Protein AF-Q2B737-F1 (afdb_monomer_lite)

pLDDT: mean 91.36, std 8.09, range [64.75, 97.94]

Secondary structure (DSSP, 8-state):
----------TTSHHHHHHHT-HHHHHHHHHHHHHHHHHHH---SS---------SSHHHHHHHHHHHHHTT--------

Sequence (80 aa):
MTAILIECGFMTNKTECRLLQSKEYQQLCGETIGMALLSFYKPAGGLYKVQAGAFSQLTNAQSLAGKLRENGVPAYITYS

Structure (mmCIF, N/CA/C/O backbone):
data_AF-Q2B737-F1
#
_entry.id   AF-Q2B737-F1
#
loop_
_atom_site.group_PDB
_atom_site.id
_atom_site.type_symbol
_atom_site.label_atom_id
_atom_site.label_alt_id
_atom_site.label_comp_id
_atom_site.label_asym_id
_atom_site.label_entity_id
_atom_site.label_seq_id
_atom_site.pdbx_PDB_ins_code
_atom_site.Cartn_x
_atom_site.Cartn_y
_atom_site.Cartn_z
_atom_site.occupancy
_atom_site.B_iso_or_equiv
_atom_site.auth_seq_id
_atom_site.auth_comp_id
_atom_site.auth_asym_id
_atom_site.auth_atom_id
_atom_site.pdbx_PDB_model_num
ATOM 1 N N . MET A 1 1 ? 16.308 -11.309 1.959 1.00 72.25 1 MET A N 1
ATOM 2 C CA . MET A 1 1 ? 15.143 -10.445 1.674 1.00 72.25 1 MET A CA 1
ATOM 3 C C . MET A 1 1 ? 14.534 -10.067 3.015 1.00 72.25 1 MET A C 1
ATOM 5 O O . MET A 1 1 ? 14.341 -10.967 3.822 1.00 72.25 1 MET A O 1
ATOM 9 N N . THR A 1 2 ? 14.345 -8.778 3.300 1.00 88.00 2 THR A N 1
ATOM 10 C CA . THR A 1 2 ? 13.822 -8.305 4.597 1.00 88.00 2 THR A CA 1
ATOM 11 C C . THR A 1 2 ? 12.298 -8.339 4.575 1.00 88.00 2 THR A C 1
ATOM 13 O O . THR A 1 2 ? 11.703 -7.857 3.614 1.00 88.00 2 THR A O 1
ATOM 16 N N . ALA A 1 3 ? 11.671 -8.893 5.612 1.00 90.12 3 ALA A N 1
ATOM 17 C CA . ALA A 1 3 ? 10.219 -8.978 5.735 1.00 90.12 3 ALA A CA 1
ATOM 18 C C . ALA A 1 3 ? 9.780 -8.533 7.133 1.00 90.12 3 ALA A C 1
ATOM 20 O O . ALA A 1 3 ? 10.450 -8.836 8.118 1.00 90.12 3 ALA A O 1
ATOM 21 N N . ILE A 1 4 ? 8.655 -7.822 7.198 1.00 91.38 4 ILE A N 1
ATOM 22 C CA . ILE A 1 4 ? 8.004 -7.392 8.437 1.00 91.38 4 ILE A CA 1
ATOM 23 C C . ILE A 1 4 ? 6.493 -7.585 8.294 1.00 91.38 4 ILE A C 1
ATOM 25 O O . ILE A 1 4 ? 5.955 -7.463 7.193 1.00 91.38 4 ILE A O 1
ATOM 29 N N . LEU A 1 5 ? 5.820 -7.875 9.404 1.00 94.56 5 LEU A N 1
ATOM 30 C CA . LEU A 1 5 ? 4.364 -7.895 9.506 1.00 94.56 5 LEU A CA 1
ATOM 31 C C . LEU A 1 5 ? 3.949 -6.719 10.391 1.00 94.56 5 LEU A C 1
ATOM 33 O O . LEU A 1 5 ? 4.504 -6.540 11.472 1.00 94.56 5 LEU A O 1
ATOM 37 N N . ILE A 1 6 ? 3.009 -5.904 9.910 1.00 93.19 6 ILE A N 1
ATOM 38 C CA . ILE A 1 6 ? 2.488 -4.745 10.639 1.00 93.19 6 ILE A CA 1
ATOM 39 C C . ILE A 1 6 ? 0.995 -4.960 10.857 1.00 93.19 6 ILE A C 1
ATOM 41 O O . ILE A 1 6 ? 0.225 -5.013 9.899 1.00 93.19 6 ILE A O 1
ATOM 45 N N . GLU A 1 7 ? 0.592 -5.047 12.120 1.00 95.50 7 GLU A N 1
ATOM 46 C CA . GLU A 1 7 ? -0.813 -5.039 12.519 1.00 95.50 7 GLU A CA 1
ATOM 47 C C . GLU A 1 7 ? -1.215 -3.600 12.848 1.00 95.50 7 GLU A C 1
ATOM 49 O O . GLU A 1 7 ? -0.738 -3.015 13.816 1.00 95.50 7 GLU A O 1
ATOM 54 N N . CYS A 1 8 ? -2.083 -3.001 12.028 1.00 94.81 8 CYS A N 1
ATOM 55 C CA . CYS A 1 8 ? -2.627 -1.663 12.299 1.00 94.81 8 CYS A CA 1
ATOM 56 C C . CYS A 1 8 ? -3.742 -1.677 13.363 1.00 94.81 8 CYS A C 1
ATOM 58 O O . CYS A 1 8 ? -4.237 -0.623 13.736 1.00 94.81 8 CYS A O 1
ATOM 60 N N . GLY A 1 9 ? -4.164 -2.856 13.824 1.00 96.00 9 GLY A N 1
ATOM 61 C CA . GLY A 1 9 ? -5.181 -3.048 14.855 1.00 96.00 9 GLY A CA 1
ATOM 62 C C . GLY A 1 9 ? -5.889 -4.397 14.724 1.00 96.00 9 GLY A C 1
ATOM 63 O O . GLY A 1 9 ? -5.675 -5.142 13.763 1.00 96.00 9 GLY A O 1
ATOM 64 N N . PHE A 1 10 ? -6.782 -4.687 15.666 1.00 96.94 10 PHE A N 1
ATOM 65 C CA . PHE A 1 10 ? -7.538 -5.931 15.763 1.00 96.94 10 PHE A CA 1
ATOM 66 C C . PHE A 1 10 ? -9.015 -5.727 15.421 1.00 96.94 10 PHE A C 1
ATOM 68 O O . PHE A 1 10 ? -9.761 -5.059 16.135 1.00 96.94 10 PHE A O 1
ATOM 75 N N . MET A 1 11 ? -9.490 -6.409 14.377 1.00 95.31 11 MET A N 1
ATOM 76 C CA . MET A 1 11 ? -10.913 -6.393 13.999 1.00 95.31 11 MET A CA 1
ATOM 77 C C . MET A 1 11 ? -11.832 -7.043 15.047 1.00 95.31 11 MET A C 1
ATOM 79 O O . MET A 1 11 ? -13.032 -6.782 15.064 1.00 95.31 11 MET A O 1
ATOM 83 N N . THR A 1 12 ? -11.288 -7.878 15.936 1.00 97.62 12 THR A N 1
ATOM 84 C CA . THR A 1 12 ? -12.030 -8.492 17.050 1.00 97.62 12 THR A CA 1
ATOM 85 C C . THR A 1 12 ? -12.252 -7.527 18.216 1.00 97.62 12 THR A C 1
ATOM 87 O O . THR A 1 12 ? -13.172 -7.726 19.013 1.00 97.62 12 THR A O 1
ATOM 90 N N . ASN A 1 13 ? -11.463 -6.453 18.310 1.00 97.94 13 ASN A N 1
ATOM 91 C CA . ASN A 1 13 ? -11.683 -5.376 19.263 1.00 97.94 13 ASN A CA 1
ATOM 92 C C . ASN A 1 13 ? -12.684 -4.377 18.664 1.00 97.94 13 ASN A C 1
ATOM 94 O O . ASN A 1 13 ? -12.434 -3.777 17.625 1.00 97.94 13 ASN A O 1
ATOM 98 N N . LYS A 1 14 ? -13.829 -4.161 19.323 1.00 97.38 14 LYS A N 1
ATOM 99 C CA . LYS A 1 14 ? -14.900 -3.289 18.798 1.00 97.38 14 LYS A CA 1
ATOM 100 C C . LYS A 1 14 ? -14.461 -1.832 18.604 1.00 97.38 14 LYS A C 1
ATOM 102 O O . LYS A 1 14 ? -14.954 -1.171 17.691 1.00 97.38 14 LYS A O 1
ATOM 107 N N . THR A 1 15 ? -13.573 -1.333 19.459 1.00 97.06 15 THR A N 1
ATOM 108 C CA . THR A 1 15 ? -13.051 0.037 19.381 1.00 97.06 15 THR A CA 1
ATOM 109 C C . THR A 1 15 ? -12.104 0.173 18.195 1.00 97.06 15 THR A C 1
ATOM 111 O O . THR A 1 15 ? -12.271 1.075 17.377 1.00 97.06 15 THR A O 1
ATOM 114 N N . GLU A 1 16 ? -11.162 -0.758 18.055 1.00 97.12 16 GLU A N 1
ATOM 115 C CA . GLU A 1 16 ? -10.197 -0.746 16.951 1.00 97.12 16 GLU A CA 1
ATOM 116 C C . GLU A 1 16 ? -10.854 -1.082 15.615 1.00 97.12 16 GLU A C 1
ATOM 118 O O . GLU A 1 16 ? -10.539 -0.453 14.617 1.00 97.12 16 GLU A O 1
ATOM 123 N N . CYS A 1 17 ? -11.835 -1.984 15.579 1.00 96.12 17 CYS A N 1
ATOM 124 C CA . CYS A 1 17 ? -12.610 -2.283 14.377 1.00 96.12 17 CYS A CA 1
ATOM 125 C C . CYS A 1 17 ? -13.278 -1.021 13.808 1.00 96.12 17 CYS A C 1
ATOM 127 O O . CYS A 1 17 ? -13.223 -0.780 12.604 1.00 96.12 17 CYS A O 1
ATOM 129 N N . ARG A 1 18 ? -13.848 -0.168 14.673 1.00 97.00 18 ARG A N 1
ATOM 130 C CA . ARG A 1 18 ? -14.420 1.119 14.250 1.00 97.00 18 ARG A CA 1
ATOM 131 C C . ARG A 1 18 ? -13.351 2.067 13.712 1.00 97.00 18 ARG A C 1
ATOM 133 O O . ARG A 1 18 ? -13.604 2.768 12.738 1.00 97.00 18 ARG A O 1
ATOM 140 N N . LEU A 1 19 ? -12.179 2.081 14.339 1.00 96.62 19 LEU A N 1
ATOM 141 C CA . LEU A 1 19 ? -11.050 2.893 13.902 1.00 96.62 19 LEU A CA 1
ATOM 142 C C . LEU A 1 19 ? -10.512 2.415 12.541 1.00 96.62 19 LEU A C 1
ATOM 144 O O . LEU A 1 19 ? -10.369 3.215 11.630 1.00 96.62 19 LEU A O 1
ATOM 148 N N . LEU A 1 20 ? -10.329 1.108 12.352 1.00 96.94 20 LEU A N 1
ATOM 149 C CA . LEU A 1 20 ? -9.883 0.482 11.101 1.00 96.94 20 LEU A CA 1
ATOM 150 C C . LEU A 1 20 ? -10.849 0.704 9.930 1.00 96.94 20 LEU A C 1
ATOM 152 O O . LEU A 1 20 ? -10.439 0.638 8.772 1.00 96.94 20 LEU A O 1
ATOM 156 N N . GLN A 1 21 ? -12.127 0.955 10.213 1.00 95.88 21 GLN A N 1
ATOM 157 C CA . GLN A 1 21 ? -13.135 1.283 9.204 1.00 95.88 21 GLN A CA 1
ATOM 158 C C . GLN A 1 21 ? -13.145 2.769 8.814 1.00 95.88 21 GLN A C 1
ATOM 160 O O . GLN A 1 21 ? -13.772 3.109 7.808 1.00 95.88 21 GLN A O 1
ATOM 165 N N . SER A 1 22 ? -12.482 3.655 9.568 1.00 97.44 22 SER A N 1
ATOM 166 C CA . SER A 1 22 ? -12.441 5.079 9.231 1.00 97.44 22 SER A CA 1
ATOM 167 C C . SER A 1 22 ? -11.426 5.360 8.124 1.00 97.44 22 SER A C 1
ATOM 169 O O . SER A 1 22 ? -10.333 4.786 8.081 1.00 97.44 22 SER A O 1
ATOM 171 N N . LYS A 1 23 ? -11.785 6.263 7.205 1.00 97.56 23 LYS A N 1
ATOM 172 C CA . LYS A 1 23 ? -10.905 6.636 6.089 1.00 97.56 23 LYS A CA 1
ATOM 173 C C . LYS A 1 23 ? -9.668 7.368 6.587 1.00 97.56 23 LYS A C 1
ATOM 175 O O . LYS A 1 23 ? -8.576 7.140 6.079 1.00 97.56 23 LYS A O 1
ATOM 180 N N . GLU A 1 24 ? -9.846 8.206 7.599 1.00 97.44 24 GLU A N 1
ATOM 181 C CA . GLU A 1 24 ? -8.791 9.015 8.199 1.00 97.44 24 GLU A CA 1
ATOM 182 C C . GLU A 1 24 ? -7.709 8.117 8.809 1.00 97.44 24 GLU A C 1
ATOM 184 O O . GLU A 1 24 ? -6.519 8.350 8.610 1.00 97.44 24 GLU A O 1
ATOM 189 N N . TYR A 1 25 ? -8.105 7.042 9.500 1.00 97.38 25 TYR A N 1
ATOM 190 C CA . TYR A 1 25 ? -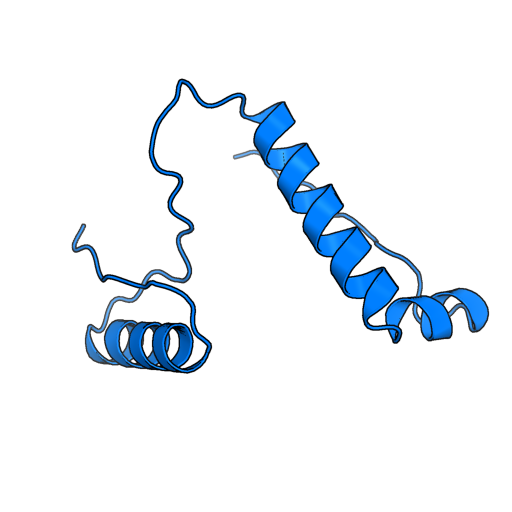7.144 6.113 10.088 1.00 97.38 25 TYR A CA 1
ATOM 191 C C . TYR A 1 25 ? -6.451 5.248 9.035 1.00 97.38 25 TYR A C 1
ATOM 193 O O . TYR A 1 25 ? -5.241 5.048 9.105 1.00 97.38 25 TYR A O 1
ATOM 201 N N . GLN A 1 26 ? -7.184 4.784 8.020 1.00 96.69 26 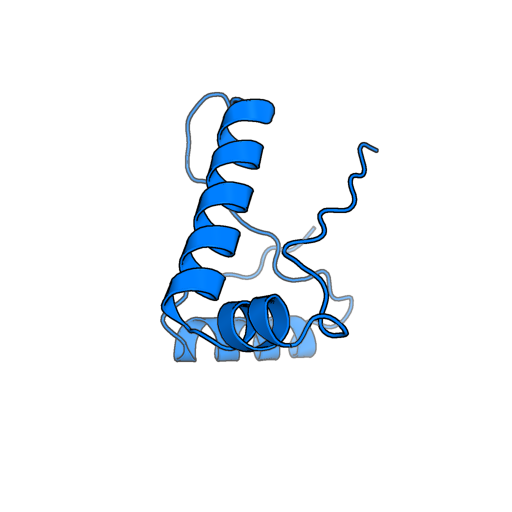GLN A N 1
ATOM 202 C CA . GLN A 1 26 ? -6.592 4.043 6.902 1.00 96.69 26 GLN A CA 1
ATOM 203 C C . GLN A 1 26 ? -5.528 4.873 6.170 1.00 96.69 26 GLN A C 1
ATOM 205 O O . GLN A 1 26 ? -4.451 4.357 5.859 1.00 96.69 26 GLN A O 1
ATOM 210 N N . GLN A 1 27 ? -5.807 6.159 5.934 1.00 96.25 27 GLN A N 1
ATOM 211 C CA . GLN A 1 27 ? -4.850 7.097 5.346 1.00 96.25 27 GLN A CA 1
ATOM 212 C C . GLN A 1 27 ? -3.630 7.279 6.250 1.00 96.25 27 GLN A C 1
ATOM 214 O O . GLN A 1 27 ? -2.507 7.096 5.785 1.00 96.25 27 GLN A O 1
ATOM 219 N N . LEU A 1 28 ? -3.842 7.522 7.547 1.00 97.06 28 LEU A N 1
ATOM 220 C CA . LEU A 1 28 ? -2.764 7.670 8.524 1.00 97.06 28 LEU A CA 1
ATOM 221 C C . LEU A 1 28 ? -1.838 6.443 8.565 1.00 97.06 28 LEU A C 1
ATOM 223 O O . LEU A 1 28 ? -0.612 6.588 8.550 1.00 97.06 28 LEU A O 1
ATOM 227 N N . CYS A 1 29 ? -2.402 5.232 8.595 1.00 96.88 29 CYS A N 1
ATOM 228 C CA . CYS A 1 29 ? -1.627 3.993 8.552 1.00 96.88 29 CYS A CA 1
ATOM 229 C C . CYS A 1 29 ? -0.812 3.886 7.258 1.00 96.88 29 CYS A C 1
ATOM 231 O O . CYS A 1 29 ? 0.389 3.613 7.314 1.00 96.88 29 CYS A O 1
ATOM 233 N N . GLY A 1 30 ? -1.439 4.130 6.103 1.00 94.69 30 GLY A N 1
ATOM 234 C CA . GLY A 1 30 ? -0.767 4.076 4.804 1.00 94.69 30 GLY A CA 1
ATOM 235 C C . GLY A 1 30 ? 0.387 5.075 4.692 1.00 94.69 30 GLY A C 1
ATOM 236 O O . GLY A 1 30 ? 1.494 4.699 4.300 1.00 94.69 30 GLY A O 1
ATOM 237 N N . GLU A 1 31 ? 0.156 6.323 5.098 1.00 94.94 31 GLU A N 1
ATOM 238 C CA . GLU A 1 31 ? 1.172 7.379 5.104 1.00 94.94 31 GLU A CA 1
ATOM 239 C C . GLU A 1 31 ? 2.343 7.021 6.018 1.00 94.94 31 GLU A C 1
ATOM 241 O O . GLU A 1 31 ? 3.501 7.093 5.603 1.00 94.94 31 GLU A O 1
ATOM 246 N N . THR A 1 32 ? 2.059 6.564 7.238 1.00 95.56 32 THR A N 1
ATOM 247 C CA . THR A 1 32 ? 3.099 6.245 8.225 1.00 95.56 32 THR A CA 1
ATOM 248 C C . THR A 1 32 ? 3.956 5.062 7.776 1.00 95.56 32 THR A C 1
ATOM 250 O O . THR A 1 32 ? 5.183 5.117 7.886 1.00 95.56 32 THR A O 1
ATOM 253 N N . ILE A 1 33 ? 3.342 4.016 7.210 1.00 94.94 33 ILE A N 1
ATOM 254 C CA . ILE A 1 33 ? 4.069 2.871 6.640 1.00 94.94 33 ILE A CA 1
ATOM 255 C C . ILE A 1 33 ? 4.967 3.337 5.487 1.00 94.94 33 ILE A C 1
ATOM 257 O O . ILE A 1 33 ? 6.146 2.977 5.440 1.00 94.94 33 ILE A O 1
ATOM 261 N N . GLY A 1 34 ? 4.444 4.174 4.587 1.00 90.00 34 GLY A N 1
ATOM 262 C CA . GLY A 1 34 ? 5.216 4.733 3.477 1.00 90.00 34 GLY A CA 1
ATOM 263 C C . GLY A 1 34 ? 6.423 5.543 3.954 1.00 90.00 34 GLY A C 1
ATOM 264 O O . GLY A 1 34 ? 7.548 5.304 3.510 1.00 90.00 34 GLY A O 1
ATOM 265 N N . MET A 1 35 ? 6.217 6.446 4.914 1.00 90.06 35 MET A N 1
ATOM 266 C CA . MET A 1 35 ? 7.285 7.268 5.492 1.00 90.06 35 MET A CA 1
ATOM 267 C C . MET A 1 35 ? 8.340 6.426 6.216 1.00 90.06 35 MET A C 1
ATOM 269 O O . MET A 1 35 ? 9.537 6.682 6.067 1.00 90.06 35 MET A O 1
ATOM 273 N N . ALA A 1 36 ? 7.928 5.397 6.961 1.00 91.25 36 ALA A N 1
ATOM 274 C CA . ALA A 1 36 ? 8.849 4.500 7.654 1.00 91.25 36 ALA A CA 1
ATOM 275 C C . ALA A 1 36 ? 9.754 3.743 6.669 1.00 91.25 36 ALA A C 1
ATOM 277 O O . ALA A 1 36 ? 10.966 3.668 6.877 1.00 91.25 36 ALA A O 1
ATOM 278 N N . LEU A 1 37 ? 9.192 3.242 5.563 1.00 88.44 37 LEU A N 1
ATOM 279 C CA . LEU A 1 37 ? 9.959 2.570 4.510 1.00 88.44 37 LEU A CA 1
ATOM 280 C C . LEU A 1 37 ? 10.937 3.526 3.817 1.00 88.44 37 LEU A C 1
ATOM 282 O O . LEU A 1 37 ? 12.104 3.175 3.634 1.00 88.44 37 LEU A O 1
ATOM 286 N N . LEU A 1 38 ? 10.491 4.740 3.476 1.00 85.56 38 LEU A N 1
ATOM 287 C CA . LEU A 1 38 ? 11.354 5.770 2.886 1.00 85.56 38 LEU A CA 1
ATOM 288 C C . LEU A 1 38 ? 12.518 6.129 3.818 1.00 85.56 38 LEU A C 1
ATOM 290 O O . LEU A 1 38 ? 13.665 6.218 3.377 1.00 85.56 38 LEU A O 1
ATOM 294 N N . SER A 1 39 ? 12.234 6.288 5.111 1.00 86.94 39 SER A N 1
ATOM 295 C CA . SER A 1 39 ? 13.238 6.583 6.134 1.00 86.94 39 SER A CA 1
ATOM 296 C C . SER A 1 39 ? 14.224 5.432 6.342 1.00 86.94 39 SER A C 1
ATOM 298 O O . SER A 1 39 ? 15.414 5.676 6.528 1.00 86.94 39 SER A O 1
ATOM 300 N N . PHE A 1 40 ? 13.763 4.179 6.280 1.00 88.44 40 PHE A N 1
ATOM 301 C CA . PHE A 1 40 ? 14.619 3.005 6.454 1.00 88.44 40 PHE A CA 1
ATOM 302 C C . PHE A 1 40 ? 15.565 2.792 5.267 1.00 88.44 40 PHE A C 1
ATOM 304 O O . PHE A 1 40 ? 16.765 2.605 5.460 1.00 88.44 40 PHE A O 1
ATOM 311 N N . TYR A 1 41 ? 15.047 2.848 4.037 1.00 84.56 41 TYR A N 1
ATOM 312 C CA . TYR A 1 41 ? 15.844 2.571 2.837 1.00 84.56 41 TYR A CA 1
ATOM 313 C C . TYR A 1 41 ? 16.704 3.754 2.370 1.00 84.56 41 TYR A C 1
ATOM 315 O O . TYR A 1 41 ? 17.496 3.564 1.450 1.00 84.56 41 TYR A O 1
ATOM 323 N N . LYS A 1 42 ? 16.554 4.942 2.989 1.00 75.38 42 LYS A N 1
ATOM 324 C CA . LYS A 1 42 ? 17.285 6.202 2.709 1.00 75.38 42 LYS A CA 1
ATOM 325 C C . LYS A 1 42 ? 17.833 6.284 1.283 1.00 75.38 42 LYS A C 1
ATOM 327 O O . LYS A 1 42 ? 19.049 6.236 1.078 1.00 75.38 42 LYS A O 1
ATOM 332 N N . PRO A 1 43 ? 16.961 6.361 0.277 1.00 65.19 43 PRO A N 1
ATOM 333 C CA . PRO A 1 43 ? 17.417 6.189 -1.085 1.00 65.19 43 PRO A CA 1
ATOM 334 C C . PRO A 1 43 ? 18.199 7.429 -1.525 1.00 65.19 43 PRO A C 1
ATOM 336 O O . PRO A 1 43 ? 17.869 8.557 -1.152 1.00 65.19 43 PRO A O 1
ATOM 339 N N . ALA A 1 44 ? 19.253 7.219 -2.311 1.00 68.00 44 ALA A N 1
ATOM 340 C CA . ALA A 1 44 ? 20.206 8.248 -2.715 1.00 68.00 44 ALA A CA 1
ATOM 341 C C . ALA A 1 44 ? 19.649 9.192 -3.804 1.00 68.00 44 ALA A C 1
ATOM 343 O O . ALA A 1 44 ? 20.241 9.316 -4.866 1.00 68.00 44 ALA A O 1
ATOM 344 N N . GLY A 1 45 ? 18.510 9.846 -3.555 1.00 64.75 45 GLY A N 1
ATOM 345 C CA . GLY A 1 45 ? 17.898 10.834 -4.455 1.00 64.75 45 GLY A CA 1
ATOM 346 C C . GLY A 1 45 ? 17.362 10.270 -5.787 1.00 64.75 45 GLY A C 1
ATOM 347 O O . GLY A 1 45 ? 17.911 9.340 -6.368 1.00 64.75 45 GLY A O 1
ATOM 348 N N . GLY A 1 46 ? 16.263 10.842 -6.297 1.00 72.62 46 GLY A N 1
ATOM 349 C CA . GLY A 1 46 ? 15.686 10.493 -7.605 1.00 72.62 46 GLY A CA 1
ATOM 350 C C . GLY A 1 46 ? 14.164 10.303 -7.605 1.00 72.62 46 GLY A C 1
ATOM 351 O O . GLY A 1 46 ? 13.489 10.534 -6.605 1.00 72.62 46 GLY A O 1
ATOM 352 N N . LEU A 1 47 ? 13.621 9.889 -8.757 1.00 70.88 47 LEU A N 1
ATOM 353 C CA . LEU A 1 47 ? 12.208 9.526 -8.930 1.00 70.88 47 LEU A CA 1
ATOM 354 C C . LEU A 1 47 ? 11.939 8.129 -8.357 1.00 70.88 47 LEU A C 1
ATOM 356 O O . LEU A 1 47 ? 12.434 7.129 -8.883 1.00 70.88 47 LEU A O 1
ATOM 360 N N . TYR A 1 48 ? 11.107 8.064 -7.319 1.00 72.69 48 TYR A N 1
ATOM 361 C CA . TYR A 1 48 ? 10.629 6.809 -6.744 1.00 72.69 48 TYR A CA 1
ATOM 362 C C . TYR A 1 48 ? 9.575 6.155 -7.628 1.00 72.69 48 TYR A C 1
ATOM 364 O O . TYR A 1 48 ? 8.646 6.804 -8.105 1.00 72.69 48 TYR A O 1
ATOM 372 N N . LYS A 1 49 ? 9.724 4.849 -7.839 1.00 83.12 49 LYS A N 1
ATOM 373 C CA . LYS A 1 49 ? 8.825 4.037 -8.659 1.00 83.12 49 LYS A CA 1
ATOM 374 C C . LYS A 1 49 ? 8.345 2.871 -7.808 1.00 83.12 49 LYS A C 1
ATOM 376 O O . LYS A 1 49 ? 9.161 2.162 -7.227 1.00 83.12 49 LYS A O 1
ATOM 381 N N . VAL A 1 50 ? 7.034 2.680 -7.740 1.00 84.50 50 VAL A N 1
ATOM 382 C CA . VAL A 1 50 ? 6.427 1.530 -7.065 1.00 84.50 50 VAL A CA 1
ATOM 383 C C . VAL A 1 50 ? 6.120 0.472 -8.115 1.00 84.50 50 VAL A C 1
ATOM 385 O O . VAL A 1 50 ? 5.442 0.754 -9.104 1.00 84.50 50 VAL A O 1
ATOM 388 N N . GLN A 1 51 ? 6.605 -0.751 -7.905 1.00 90.19 51 GLN A N 1
ATOM 389 C CA . GLN A 1 51 ? 6.210 -1.882 -8.736 1.00 90.19 51 GLN A CA 1
ATOM 390 C C . GLN A 1 51 ? 4.831 -2.374 -8.285 1.00 90.19 51 GLN A C 1
ATOM 392 O O . GLN A 1 51 ? 4.700 -3.014 -7.247 1.00 90.19 51 GLN A O 1
ATOM 397 N N . ALA A 1 52 ? 3.803 -2.076 -9.078 1.00 90.94 52 ALA A N 1
ATOM 398 C CA . ALA A 1 52 ? 2.425 -2.485 -8.799 1.00 90.94 52 ALA A CA 1
ATOM 399 C C . ALA A 1 52 ? 2.086 -3.908 -9.299 1.00 90.94 52 ALA A C 1
ATOM 401 O O . ALA A 1 52 ? 0.984 -4.397 -9.070 1.00 90.94 52 ALA A O 1
ATOM 402 N N . GLY A 1 53 ? 3.012 -4.582 -9.987 1.00 91.12 53 GLY A N 1
ATOM 403 C CA . GLY A 1 53 ? 2.855 -5.964 -10.438 1.00 91.12 53 GLY A CA 1
ATOM 404 C C . GLY A 1 53 ? 4.013 -6.430 -11.320 1.00 91.12 53 GLY A C 1
ATOM 405 O O . GLY A 1 53 ? 4.794 -5.615 -11.807 1.00 91.12 53 GLY A O 1
ATOM 406 N N . ALA A 1 54 ? 4.111 -7.743 -11.521 1.00 94.06 54 ALA A N 1
ATOM 407 C CA . ALA A 1 54 ? 5.022 -8.382 -12.468 1.00 94.06 54 ALA A CA 1
ATOM 408 C C . ALA A 1 54 ? 4.235 -9.458 -13.223 1.00 94.06 54 ALA A C 1
ATOM 410 O O . ALA A 1 54 ? 3.752 -10.414 -12.618 1.00 94.06 54 ALA A O 1
ATOM 411 N N . PHE A 1 55 ? 4.049 -9.267 -14.529 1.00 94.75 55 PHE A N 1
ATOM 412 C CA . PHE A 1 55 ? 3.161 -10.097 -15.341 1.00 94.75 55 PHE A CA 1
ATOM 413 C C . PHE A 1 55 ? 3.923 -10.723 -16.502 1.00 94.75 55 PHE A C 1
ATOM 415 O O . PHE A 1 55 ? 4.668 -10.039 -17.195 1.00 94.75 55 PHE A O 1
ATOM 422 N N . SER A 1 56 ? 3.671 -12.005 -16.759 1.00 94.44 56 SER A N 1
ATOM 423 C CA . SER A 1 56 ? 4.172 -12.699 -17.951 1.00 94.44 56 SER A CA 1
ATOM 424 C C . SER A 1 56 ? 3.402 -12.335 -19.225 1.00 94.44 56 SER A C 1
ATOM 426 O O . SER A 1 56 ? 3.922 -12.485 -20.324 1.00 94.44 56 SER A O 1
ATOM 428 N N . GLN A 1 57 ? 2.162 -11.851 -19.091 1.00 95.25 57 GLN A N 1
ATOM 429 C CA . GLN A 1 57 ? 1.310 -11.442 -20.208 1.00 95.25 57 GLN A CA 1
ATOM 430 C C . GLN A 1 57 ? 1.123 -9.925 -20.213 1.00 95.25 57 GLN A C 1
ATOM 432 O O . GLN A 1 57 ? 0.682 -9.339 -19.220 1.00 95.25 57 GLN A O 1
ATOM 437 N N . LEU A 1 58 ? 1.399 -9.295 -21.358 1.00 93.69 58 LEU A N 1
ATOM 438 C CA . LEU A 1 58 ? 1.287 -7.844 -21.531 1.00 93.69 58 LEU A CA 1
ATOM 439 C C . LEU A 1 58 ? -0.136 -7.326 -21.275 1.00 93.69 58 LEU A C 1
ATOM 441 O O . LEU A 1 58 ? -0.303 -6.258 -20.692 1.00 93.69 58 LEU A O 1
ATOM 445 N N . THR A 1 59 ? -1.157 -8.092 -21.657 1.00 96.62 59 THR A N 1
ATOM 446 C CA . THR A 1 59 ? -2.576 -7.751 -21.458 1.00 96.62 59 THR A CA 1
ATOM 447 C C . THR A 1 59 ? -2.911 -7.501 -19.986 1.00 96.62 59 THR A C 1
ATOM 449 O O . THR A 1 59 ? -3.611 -6.542 -19.662 1.00 96.62 59 THR A O 1
ATOM 452 N N . ASN A 1 60 ? -2.346 -8.295 -19.073 1.00 95.56 60 ASN A N 1
ATOM 453 C CA . ASN A 1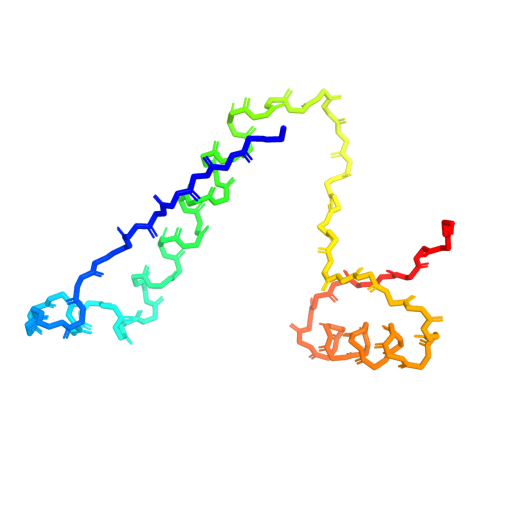 60 ? -2.537 -8.124 -17.632 1.00 95.56 60 ASN A CA 1
ATOM 454 C C . ASN A 1 60 ? -1.867 -6.840 -17.125 1.00 95.56 60 ASN A C 1
ATOM 456 O O . ASN A 1 60 ? -2.478 -6.078 -16.372 1.00 95.56 60 ASN A O 1
ATOM 460 N N . ALA A 1 61 ? -0.643 -6.561 -17.588 1.00 95.81 61 ALA A N 1
ATOM 461 C CA . ALA A 1 61 ? 0.065 -5.326 -17.255 1.00 95.81 61 ALA A CA 1
ATOM 462 C C . ALA A 1 61 ? -0.675 -4.085 -17.783 1.00 95.81 61 ALA A C 1
ATOM 464 O O . ALA A 1 61 ? -0.809 -3.095 -17.065 1.00 95.81 6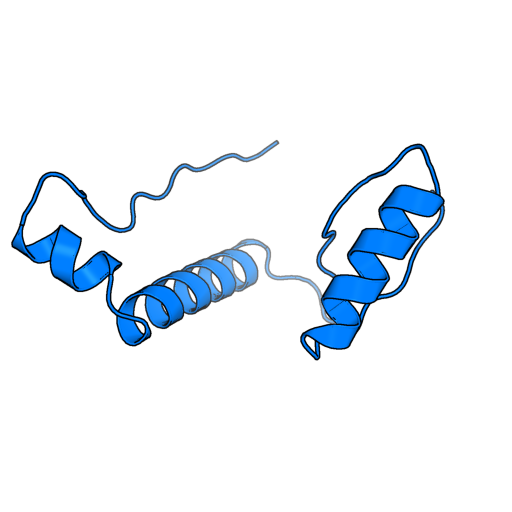1 ALA A O 1
ATOM 465 N N . GLN A 1 62 ? -1.211 -4.149 -19.007 1.00 96.31 62 GLN A N 1
ATOM 466 C CA . GLN A 1 62 ? -2.025 -3.088 -19.608 1.00 96.31 62 GLN A CA 1
ATOM 467 C C . GLN A 1 62 ? -3.325 -2.859 -18.840 1.00 96.31 62 GLN A C 1
ATOM 469 O O . GLN A 1 62 ? -3.647 -1.711 -18.543 1.00 96.31 62 GLN A O 1
ATOM 474 N N . SER A 1 63 ? -4.028 -3.930 -18.465 1.00 96.88 63 SER A N 1
ATOM 475 C CA . SER A 1 63 ? -5.247 -3.844 -17.656 1.00 96.88 63 SER A CA 1
ATOM 476 C C . SER A 1 63 ? -4.978 -3.167 -16.309 1.00 96.88 63 SER A C 1
ATOM 478 O O . SER A 1 63 ? -5.725 -2.273 -15.912 1.00 96.88 63 SER A O 1
ATOM 480 N N . LEU A 1 64 ? -3.909 -3.550 -15.596 1.00 95.88 64 LEU A N 1
ATOM 481 C CA . LEU A 1 64 ? -3.570 -2.903 -14.325 1.00 95.88 64 LEU A CA 1
ATOM 482 C C . LEU A 1 64 ? -3.153 -1.440 -14.529 1.00 95.88 64 LEU A C 1
ATOM 484 O O . LEU A 1 64 ? -3.629 -0.563 -13.812 1.00 95.88 64 LEU A O 1
ATOM 488 N N . ALA A 1 65 ? -2.298 -1.162 -15.514 1.00 95.31 65 ALA A N 1
ATOM 489 C CA . ALA A 1 65 ? -1.853 0.198 -15.799 1.00 95.31 65 ALA A CA 1
ATOM 490 C C . ALA A 1 65 ? -3.018 1.115 -16.214 1.00 95.31 65 ALA A C 1
ATOM 492 O O . ALA A 1 65 ? -3.022 2.285 -15.842 1.00 95.31 65 ALA A O 1
ATOM 493 N N . GLY A 1 66 ? -4.007 0.598 -16.951 1.00 96.75 66 GLY A N 1
ATOM 494 C CA . GLY A 1 66 ? -5.246 1.309 -17.283 1.00 96.75 66 GLY A CA 1
ATOM 495 C C . GLY A 1 66 ? -6.022 1.697 -16.030 1.00 96.75 66 GLY A C 1
ATOM 496 O O . GLY A 1 66 ? -6.239 2.883 -15.795 1.00 96.75 66 GLY A O 1
ATOM 497 N N . LYS A 1 67 ? -6.307 0.720 -15.160 1.00 96.31 67 LYS A N 1
ATOM 498 C CA . L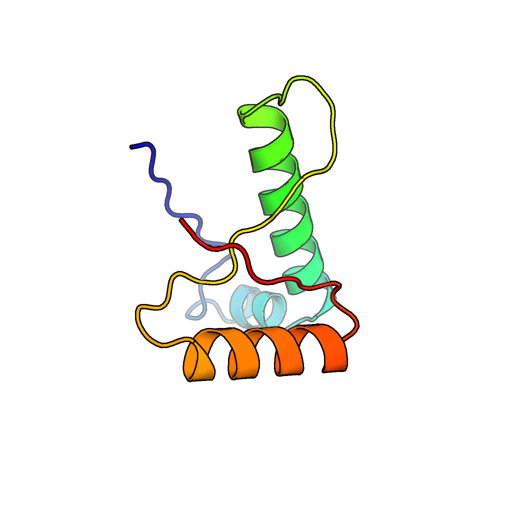YS A 1 67 ? -6.993 0.961 -13.880 1.00 96.31 67 LYS A CA 1
ATOM 499 C C . LYS A 1 67 ? -6.266 1.985 -13.010 1.00 96.31 67 LYS A C 1
ATOM 501 O O . LYS A 1 67 ? -6.903 2.855 -12.429 1.00 96.31 67 LYS A O 1
ATOM 506 N N . LEU A 1 68 ? -4.938 1.908 -12.914 1.00 95.12 68 LEU A N 1
ATOM 507 C CA . LEU A 1 68 ? -4.156 2.874 -12.136 1.00 95.12 68 LEU A CA 1
ATOM 508 C C . LEU A 1 68 ? -4.318 4.298 -12.682 1.00 95.12 68 LEU A C 1
ATOM 510 O O . LEU A 1 68 ? -4.594 5.213 -11.910 1.00 95.12 68 LEU A O 1
ATOM 514 N N . ARG A 1 69 ? -4.234 4.472 -14.006 1.00 95.50 69 ARG A N 1
ATOM 515 C CA . ARG A 1 69 ? -4.414 5.784 -14.645 1.00 95.50 69 ARG A CA 1
ATOM 516 C C . ARG A 1 69 ? -5.831 6.327 -14.483 1.00 95.50 69 ARG A C 1
ATOM 518 O O . ARG A 1 69 ? -5.976 7.514 -14.217 1.00 95.50 69 ARG A O 1
ATOM 525 N N . GLU A 1 70 ? -6.852 5.479 -14.593 1.00 96.69 70 GLU A N 1
ATOM 526 C CA . GLU A 1 70 ? -8.253 5.853 -14.333 1.00 96.69 70 GLU A CA 1
ATOM 527 C C . GLU A 1 70 ? -8.458 6.361 -12.900 1.00 96.69 70 GLU A C 1
ATOM 529 O O . GLU A 1 70 ? -9.231 7.286 -12.673 1.00 96.69 70 GLU A O 1
ATOM 534 N N . ASN A 1 71 ? -7.713 5.810 -11.940 1.00 94.38 71 ASN A N 1
ATOM 535 C CA . ASN A 1 71 ? -7.716 6.255 -10.546 1.00 94.38 71 ASN A CA 1
ATOM 536 C C . ASN A 1 71 ? -6.758 7.436 -10.285 1.00 94.38 71 ASN A C 1
ATOM 538 O O . ASN A 1 71 ? -6.472 7.756 -9.133 1.00 94.38 71 ASN A O 1
ATOM 542 N N . GLY A 1 72 ? -6.237 8.082 -11.334 1.00 93.19 72 GLY A N 1
ATOM 543 C CA . GLY A 1 72 ? -5.364 9.253 -11.223 1.00 93.19 72 GLY A CA 1
ATOM 544 C C . GLY A 1 72 ? -3.914 8.938 -10.844 1.00 93.19 72 GLY A C 1
ATOM 545 O O . GLY A 1 72 ? -3.151 9.857 -10.554 1.00 93.19 72 GLY A O 1
ATOM 546 N N . VAL A 1 73 ? -3.506 7.666 -10.857 1.00 92.62 73 VAL A N 1
ATOM 547 C CA . VAL A 1 73 ? -2.131 7.247 -10.554 1.00 92.62 73 VAL A CA 1
ATOM 548 C C . VAL A 1 73 ? -1.320 7.137 -11.853 1.00 92.62 73 VAL A C 1
ATOM 550 O O . VAL A 1 73 ? -1.642 6.308 -12.711 1.00 92.62 73 VAL A O 1
ATOM 553 N N . PRO A 1 74 ? -0.233 7.916 -12.026 1.00 93.25 74 PRO A N 1
ATOM 554 C CA . PRO A 1 74 ? 0.638 7.788 -13.189 1.00 93.25 74 PRO A CA 1
ATOM 555 C C . PRO A 1 74 ? 1.276 6.395 -13.244 1.00 93.25 74 PRO A C 1
ATOM 557 O O . PRO A 1 74 ? 2.019 6.000 -12.348 1.00 93.25 74 PRO A O 1
ATOM 560 N N . ALA A 1 75 ? 1.009 5.654 -14.318 1.00 95.00 75 ALA A N 1
ATOM 561 C CA . ALA A 1 75 ? 1.543 4.312 -14.522 1.00 95.00 75 ALA A CA 1
ATOM 562 C C . ALA A 1 75 ? 2.184 4.172 -15.906 1.00 95.00 75 ALA A C 1
ATOM 564 O O . ALA A 1 75 ? 1.691 4.706 -16.905 1.00 95.00 75 ALA A O 1
ATOM 565 N N . TYR A 1 76 ? 3.264 3.401 -15.984 1.00 93.38 76 TYR A N 1
ATOM 566 C CA . TYR A 1 76 ? 3.925 2.999 -17.223 1.00 93.38 76 TYR A CA 1
ATOM 567 C C . TYR A 1 76 ? 4.407 1.554 -17.084 1.00 93.38 76 TYR A C 1
ATOM 569 O O . TYR A 1 76 ? 4.551 1.047 -15.973 1.00 93.38 76 TYR A O 1
ATOM 577 N N . ILE A 1 77 ? 4.595 0.878 -18.214 1.00 94.50 77 ILE A N 1
ATOM 578 C CA . ILE A 1 77 ? 5.005 -0.528 -18.256 1.00 94.50 77 ILE A CA 1
ATOM 579 C C . ILE A 1 77 ? 6.477 -0.566 -18.645 1.00 94.50 77 ILE A C 1
ATOM 581 O O . ILE A 1 77 ? 6.874 0.070 -19.621 1.00 94.50 77 ILE A O 1
ATOM 585 N N . THR A 1 78 ? 7.274 -1.304 -17.880 1.00 93.19 78 THR A N 1
ATOM 586 C CA . THR A 1 78 ? 8.668 -1.610 -18.206 1.00 93.19 78 THR A CA 1
ATOM 587 C C . THR A 1 78 ? 8.791 -3.072 -18.585 1.00 93.19 78 THR A C 1
ATOM 589 O O . THR A 1 78 ? 8.159 -3.923 -17.963 1.00 93.19 78 THR A O 1
ATOM 592 N N . TYR A 1 79 ? 9.632 -3.353 -19.573 1.00 87.69 79 TYR A N 1
ATOM 593 C CA . TYR A 1 79 ? 10.027 -4.708 -19.935 1.00 87.69 79 TYR A CA 1
ATOM 594 C C . TYR A 1 79 ? 11.365 -5.008 -19.259 1.00 87.69 79 TYR A C 1
ATOM 596 O O . TYR A 1 79 ? 12.242 -4.141 -19.231 1.00 87.6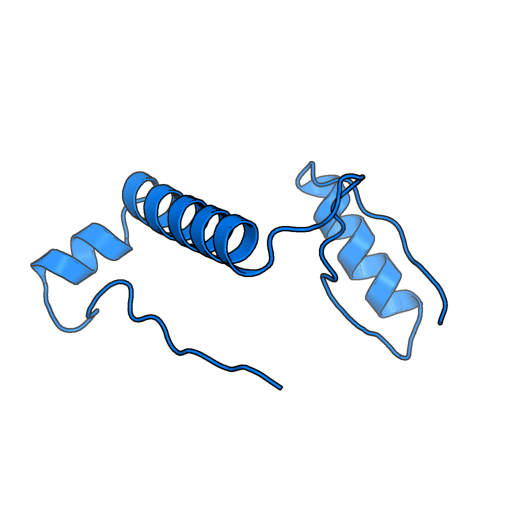9 79 TYR A O 1
ATOM 604 N N . SER A 1 80 ? 11.491 -6.202 -18.692 1.00 77.81 80 SER A N 1
ATOM 605 C CA . SER A 1 80 ? 12.685 -6.699 -18.001 1.00 77.81 80 SER A CA 1
ATOM 606 C C . SER A 1 80 ? 13.013 -8.096 -18.481 1.00 77.81 80 SER A C 1
ATOM 608 O O . SER A 1 80 ? 12.026 -8.848 -18.664 1.00 77.81 80 SER A O 1
#

Foldseek 3Di:
DDDDDDDLDDCVDPVVVVLCPDPVSVVVVVVVVVVVVCVVCVDPDDDDDDDPDDDPDVVVVVVVCVVCVVVVHHDDDDDD

Radius of gyration: 16.57 Å; chains: 1; bounding box: 35×24×41 Å